Protein AF-A0A396SIZ8-F1 (afdb_monomer_lite)

Foldseek 3Di:
DDPVQLVVLLVVLCVLVVPPDCPCSVVSSVLLVVLQVVLCVLLVHRDDLRPDPLNVVLSSVCSVCVVVVNNVCSCVVCVVVSVVRSVVVVVVVCVVVPPD

InterPro domains:
  IPR021146 Phage gp6-like head-tail connector protein [PF05135] (9-84)

pLDDT: mean 90.22, std 10.42, range [42.28, 96.94]

Radius of gyration: 14.48 Å; chains: 1; bounding box: 35×30×43 Å

Organism: NCBI:txid2304605

Structure (mmCIF, N/CA/C/O backbone):
data_AF-A0A396SIZ8-F1
#
_entry.id   AF-A0A396SIZ8-F1
#
loop_
_atom_site.group_PDB
_atom_site.id
_atom_site.type_symbol
_atom_site.label_atom_id
_atom_site.label_alt_id
_atom_site.label_comp_id
_atom_site.label_asym_id
_atom_site.label_entity_id
_atom_site.label_seq_id
_atom_site.pdbx_PDB_ins_code
_atom_site.Cartn_x
_atom_site.Cartn_y
_atom_site.Cartn_z
_atom_site.occupancy
_atom_site.B_iso_or_equiv
_atom_site.auth_seq_id
_atom_site.auth_comp_id
_atom_site.auth_asym_id
_atom_site.auth_atom_id
_atom_site.pdbx_PDB_model_num
ATOM 1 N N . MET A 1 1 ? 1.413 -8.456 11.330 1.00 74.62 1 MET A N 1
ATOM 2 C CA . MET A 1 1 ? 1.561 -8.988 9.965 1.00 74.62 1 MET A CA 1
ATOM 3 C C . MET A 1 1 ? 2.514 -10.171 9.996 1.00 74.62 1 MET A C 1
ATOM 5 O O . MET A 1 1 ? 3.581 -10.064 10.595 1.00 74.62 1 MET A O 1
ATOM 9 N N . THR A 1 2 ? 2.094 -11.295 9.432 1.00 86.94 2 THR A N 1
ATOM 10 C CA . THR A 1 2 ? 2.845 -12.549 9.318 1.00 86.94 2 THR A CA 1
ATOM 11 C C . THR A 1 2 ? 3.734 -12.549 8.071 1.00 86.94 2 THR A C 1
ATOM 13 O O . THR A 1 2 ? 3.575 -11.715 7.181 1.00 86.94 2 THR A O 1
ATOM 16 N N . GLU A 1 3 ? 4.665 -13.500 7.982 1.00 87.25 3 GLU A N 1
ATOM 17 C CA . GLU A 1 3 ? 5.528 -13.647 6.799 1.00 87.25 3 GLU A CA 1
ATOM 18 C C . GLU A 1 3 ? 4.750 -14.082 5.546 1.00 87.25 3 GLU A C 1
ATOM 20 O O . GLU A 1 3 ? 5.078 -13.653 4.443 1.00 87.25 3 GLU A O 1
ATOM 25 N N . GLN A 1 4 ? 3.674 -14.865 5.696 1.00 89.75 4 GLN A N 1
ATOM 26 C CA . GLN A 1 4 ? 2.812 -15.215 4.562 1.00 89.75 4 GLN A CA 1
ATOM 27 C C . GLN A 1 4 ? 2.105 -13.975 4.004 1.00 89.75 4 GLN A C 1
ATOM 29 O O . GLN A 1 4 ? 2.134 -13.745 2.802 1.00 89.75 4 GLN A O 1
ATOM 34 N N . GLU A 1 5 ? 1.538 -13.142 4.878 1.00 90.38 5 GLU A N 1
ATOM 35 C CA . GLU A 1 5 ? 0.850 -11.908 4.479 1.00 90.38 5 GLU A CA 1
ATOM 36 C C . GLU A 1 5 ? 1.789 -10.931 3.760 1.00 90.38 5 GLU A C 1
ATOM 38 O O . GLU A 1 5 ? 1.400 -10.307 2.775 1.00 90.38 5 GLU A O 1
ATOM 43 N N . LYS A 1 6 ? 3.044 -10.828 4.215 1.00 89.25 6 LYS A N 1
ATOM 44 C CA . LYS A 1 6 ? 4.072 -10.037 3.524 1.00 89.25 6 LYS A CA 1
ATOM 45 C C . LYS A 1 6 ? 4.359 -10.567 2.126 1.00 89.25 6 LYS A C 1
ATOM 47 O O . LYS A 1 6 ? 4.433 -9.778 1.190 1.00 89.25 6 LYS A O 1
ATOM 52 N N . ASN A 1 7 ? 4.510 -11.883 1.983 1.00 93.06 7 ASN A N 1
ATOM 53 C CA . ASN A 1 7 ? 4.756 -12.503 0.684 1.00 93.06 7 ASN A CA 1
ATOM 54 C C . ASN A 1 7 ? 3.569 -12.313 -0.267 1.00 93.06 7 ASN A C 1
ATOM 56 O O . ASN A 1 7 ? 3.771 -12.049 -1.450 1.00 93.06 7 ASN A O 1
ATOM 60 N N . ASP A 1 8 ? 2.341 -12.391 0.243 1.00 93.44 8 ASP A N 1
ATOM 61 C CA . ASP A 1 8 ? 1.136 -12.138 -0.548 1.00 93.44 8 ASP A CA 1
ATOM 62 C C . ASP A 1 8 ? 1.093 -10.677 -1.026 1.00 93.44 8 ASP A C 1
ATOM 64 O O . ASP A 1 8 ? 0.903 -10.426 -2.216 1.00 93.44 8 ASP A O 1
ATOM 68 N N . LEU A 1 9 ? 1.376 -9.712 -0.142 1.00 94.50 9 LEU A N 1
ATOM 69 C CA . LEU A 1 9 ? 1.476 -8.295 -0.515 1.00 94.50 9 LEU A CA 1
ATOM 70 C C . LEU A 1 9 ? 2.605 -8.025 -1.516 1.00 94.50 9 LEU A C 1
ATOM 72 O O . LEU A 1 9 ? 2.425 -7.245 -2.451 1.00 94.50 9 LEU A O 1
ATOM 76 N N . LEU A 1 10 ? 3.760 -8.672 -1.353 1.00 95.38 10 LEU A N 1
ATOM 77 C CA . LEU A 1 10 ? 4.869 -8.575 -2.300 1.00 95.38 10 LEU A CA 1
ATOM 78 C C . LEU A 1 10 ? 4.452 -9.081 -3.685 1.00 95.38 10 LEU A C 1
ATOM 80 O O . LEU A 1 10 ? 4.703 -8.409 -4.686 1.00 95.38 10 LEU A O 1
ATOM 84 N N . ASN A 1 11 ? 3.780 -10.231 -3.750 1.00 95.19 11 ASN A N 1
ATOM 85 C CA . ASN A 1 11 ? 3.277 -10.790 -5.003 1.00 95.19 11 ASN A CA 1
ATOM 86 C C . ASN A 1 11 ? 2.237 -9.877 -5.662 1.00 95.19 11 ASN A C 1
ATOM 88 O O . ASN A 1 11 ? 2.289 -9.674 -6.878 1.00 95.19 11 ASN A O 1
ATOM 92 N N . ASP A 1 12 ? 1.345 -9.274 -4.879 1.00 95.69 12 ASP A N 1
ATOM 93 C CA . ASP A 1 12 ? 0.365 -8.315 -5.388 1.00 95.69 12 ASP A CA 1
ATOM 94 C C . ASP A 1 12 ? 1.032 -7.059 -5.946 1.00 95.69 12 ASP A C 1
ATOM 96 O O . ASP A 1 12 ? 0.690 -6.616 -7.042 1.00 95.69 12 ASP A O 1
ATOM 100 N N . VAL A 1 13 ? 2.027 -6.510 -5.243 1.00 95.94 13 VAL A N 1
ATOM 101 C CA . VAL A 1 13 ? 2.813 -5.366 -5.726 1.00 95.94 13 VAL A CA 1
ATOM 102 C C . VAL A 1 13 ? 3.541 -5.722 -7.016 1.00 95.94 13 VAL A C 1
ATOM 104 O O . VAL A 1 13 ? 3.486 -4.955 -7.977 1.00 95.94 13 VAL A O 1
ATOM 107 N N . LYS A 1 14 ? 4.176 -6.894 -7.088 1.00 95.62 14 LYS A N 1
ATOM 108 C CA . LYS A 1 14 ? 4.854 -7.359 -8.305 1.00 95.62 14 LYS A CA 1
ATOM 109 C C . LYS A 1 14 ? 3.882 -7.493 -9.469 1.00 95.62 14 LYS A C 1
ATOM 111 O O . LYS A 1 14 ? 4.151 -6.966 -10.547 1.00 95.62 14 LYS A O 1
ATOM 116 N N . SER A 1 15 ? 2.731 -8.117 -9.238 1.00 96.00 15 SER A N 1
ATOM 117 C CA . SER A 1 15 ? 1.665 -8.254 -10.231 1.00 96.00 15 SER A CA 1
ATOM 118 C C . SER A 1 15 ? 1.164 -6.886 -10.712 1.00 96.00 15 SER A C 1
ATOM 120 O O . SER A 1 15 ? 1.138 -6.615 -11.916 1.00 96.00 15 SER A O 1
ATOM 122 N N . TYR A 1 16 ? 0.870 -5.976 -9.779 1.00 96.12 16 TYR A N 1
ATOM 123 C CA . TYR A 1 16 ? 0.374 -4.628 -10.064 1.00 96.12 16 TYR A CA 1
ATOM 124 C C . TYR A 1 16 ? 1.372 -3.791 -10.872 1.00 96.12 16 TYR A C 1
ATOM 126 O O . TYR A 1 16 ? 1.008 -3.097 -11.822 1.00 96.12 16 TYR A O 1
ATOM 134 N N . LEU A 1 17 ? 2.655 -3.903 -10.532 1.00 94.56 17 LEU A N 1
ATOM 135 C CA . LEU A 1 17 ? 3.754 -3.189 -11.174 1.00 94.56 17 LEU A CA 1
ATOM 136 C C . LEU A 1 17 ? 4.321 -3.915 -12.405 1.00 94.56 17 LEU A C 1
ATOM 138 O O . LEU A 1 17 ? 5.283 -3.426 -13.007 1.00 94.56 17 LEU A O 1
ATOM 142 N N . ARG A 1 18 ? 3.735 -5.062 -12.779 1.00 94.12 18 ARG A N 1
ATOM 143 C CA . ARG A 1 18 ? 4.175 -5.944 -13.874 1.00 94.12 18 ARG A CA 1
ATOM 144 C C . ARG A 1 18 ? 5.649 -6.356 -13.770 1.00 94.12 18 ARG A C 1
ATOM 146 O O . ARG A 1 18 ? 6.358 -6.418 -14.772 1.00 94.12 18 ARG A O 1
ATOM 153 N N . ILE A 1 19 ? 6.109 -6.622 -12.552 1.00 92.94 19 ILE A N 1
ATOM 154 C CA . ILE A 1 19 ? 7.450 -7.125 -12.252 1.00 92.94 19 ILE A CA 1
ATOM 155 C C . ILE A 1 19 ? 7.391 -8.650 -12.254 1.00 92.94 19 ILE A C 1
ATOM 157 O O . ILE A 1 19 ? 6.650 -9.248 -11.478 1.00 92.94 19 ILE A O 1
ATOM 161 N N . THR A 1 20 ? 8.171 -9.281 -13.129 1.00 92.50 20 THR A N 1
ATOM 162 C CA . THR A 1 20 ? 8.177 -10.747 -13.288 1.00 92.50 20 THR A CA 1
ATOM 163 C C . THR A 1 20 ? 9.439 -11.415 -12.741 1.00 92.50 20 THR A C 1
ATOM 165 O O . THR A 1 20 ? 9.555 -12.635 -12.819 1.00 92.50 20 THR A O 1
ATOM 168 N N . TRP A 1 21 ? 10.396 -10.640 -12.228 1.00 92.56 21 TRP A N 1
ATOM 169 C CA . TRP A 1 21 ? 11.661 -11.118 -11.662 1.00 92.56 21 TRP A CA 1
ATOM 170 C C . TRP A 1 21 ? 11.679 -10.987 -10.135 1.00 92.56 21 TRP A C 1
ATOM 172 O O . TRP A 1 21 ? 10.827 -10.314 -9.556 1.00 92.56 21 TRP A O 1
ATOM 182 N N . ASN A 1 22 ? 12.645 -11.651 -9.494 1.00 93.94 22 ASN A N 1
ATOM 183 C CA . ASN A 1 22 ? 12.761 -11.720 -8.030 1.00 93.94 22 ASN A CA 1
ATOM 184 C C . ASN A 1 22 ? 13.980 -10.963 -7.476 1.00 93.94 22 ASN A C 1
ATOM 186 O O . ASN A 1 22 ? 14.167 -10.897 -6.267 1.00 93.94 22 ASN A O 1
ATOM 190 N N . GLU A 1 23 ? 14.830 -10.407 -8.342 1.00 94.25 23 GLU A N 1
ATOM 191 C CA . GLU A 1 23 ? 16.071 -9.728 -7.930 1.00 94.25 23 GLU A CA 1
ATOM 192 C C . GLU A 1 23 ? 15.805 -8.487 -7.064 1.00 94.25 23 GLU A C 1
ATOM 194 O O . GLU A 1 23 ? 16.621 -8.137 -6.219 1.00 94.25 23 GLU A O 1
ATOM 199 N N . GLU A 1 24 ? 14.640 -7.861 -7.232 1.00 92.31 24 GLU A N 1
ATOM 200 C CA . GLU A 1 24 ? 14.221 -6.668 -6.492 1.00 92.31 24 GLU A CA 1
ATOM 201 C C . GLU A 1 24 ? 13.308 -6.995 -5.297 1.00 92.31 24 GLU A C 1
ATOM 203 O O . GLU A 1 24 ? 12.799 -6.080 -4.655 1.00 92.31 24 GLU A O 1
ATOM 208 N N . ASP A 1 25 ? 13.075 -8.272 -4.968 1.00 94.62 25 ASP A N 1
ATOM 209 C CA . ASP A 1 25 ? 12.089 -8.660 -3.944 1.00 94.62 25 ASP A CA 1
ATOM 210 C C . ASP A 1 25 ? 12.407 -8.066 -2.563 1.00 94.62 25 ASP A C 1
ATOM 212 O O . ASP A 1 25 ? 11.503 -7.630 -1.844 1.00 94.62 25 ASP A O 1
ATOM 216 N N . GLU A 1 26 ? 13.691 -7.983 -2.206 1.00 95.00 26 GLU A N 1
ATOM 217 C CA . GLU A 1 26 ? 14.133 -7.365 -0.952 1.00 95.00 26 GLU A CA 1
ATOM 218 C C . GLU A 1 26 ? 13.845 -5.853 -0.934 1.00 95.00 26 GLU A C 1
ATOM 220 O O . GLU A 1 26 ? 13.352 -5.311 0.060 1.00 95.00 26 GLU A O 1
ATOM 225 N N . ASP A 1 27 ? 14.104 -5.167 -2.046 1.00 93.94 27 ASP A N 1
ATOM 226 C CA . ASP A 1 27 ? 13.896 -3.724 -2.169 1.00 93.94 27 ASP A CA 1
ATOM 227 C C . ASP A 1 27 ? 12.408 -3.363 -2.243 1.00 93.94 27 ASP A C 1
ATOM 229 O O . ASP A 1 27 ? 11.971 -2.391 -1.613 1.00 93.94 27 ASP A O 1
ATOM 233 N N . LEU A 1 28 ? 11.609 -4.176 -2.940 1.00 95.12 28 LEU A N 1
ATOM 234 C CA . LEU A 1 28 ? 10.152 -4.070 -2.967 1.00 95.12 28 LEU A CA 1
ATOM 235 C C . LEU A 1 28 ? 9.558 -4.304 -1.578 1.00 95.12 28 LEU A C 1
ATOM 237 O O . LEU A 1 28 ? 8.701 -3.531 -1.155 1.00 95.12 28 LEU A O 1
ATOM 241 N N . SER A 1 29 ? 10.053 -5.290 -0.827 1.00 95.06 29 SER A N 1
ATOM 242 C CA . SER A 1 29 ? 9.610 -5.531 0.553 1.00 95.06 29 SER A CA 1
ATOM 243 C C . SER A 1 29 ? 9.899 -4.323 1.450 1.00 95.06 29 SER A C 1
ATOM 245 O O . SER A 1 29 ? 8.998 -3.812 2.116 1.00 95.06 29 SER A O 1
ATOM 247 N N . LYS A 1 30 ? 11.112 -3.754 1.380 1.00 95.44 30 LYS A N 1
ATOM 248 C CA . LYS A 1 30 ? 11.453 -2.511 2.101 1.00 95.44 30 LYS A CA 1
ATOM 249 C C . LYS A 1 30 ? 10.603 -1.319 1.649 1.00 95.44 30 LYS A C 1
ATOM 251 O O . LYS A 1 30 ? 10.334 -0.404 2.429 1.00 95.44 30 LYS A O 1
ATOM 256 N N . MET A 1 31 ? 10.224 -1.249 0.372 1.00 95.44 31 MET A N 1
ATOM 257 C CA . MET A 1 31 ? 9.306 -0.223 -0.136 1.00 95.44 31 MET A CA 1
ATOM 258 C C . MET A 1 31 ? 7.902 -0.386 0.461 1.00 95.44 31 ME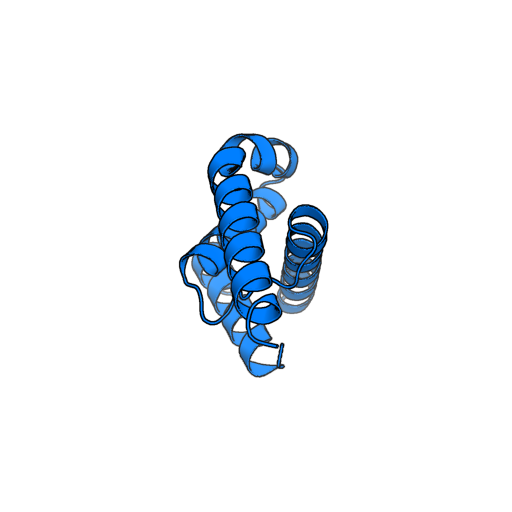T A C 1
ATOM 260 O O . MET A 1 31 ? 7.325 0.604 0.910 1.00 95.44 31 MET A O 1
ATOM 264 N N . ILE A 1 32 ? 7.384 -1.613 0.509 1.00 95.69 32 ILE A N 1
ATOM 265 C CA . ILE A 1 32 ? 6.085 -1.936 1.109 1.00 95.69 32 ILE A CA 1
ATOM 266 C C . ILE A 1 32 ? 6.073 -1.543 2.586 1.00 95.69 32 ILE A C 1
ATOM 268 O O . ILE A 1 32 ? 5.185 -0.799 2.998 1.00 95.69 32 ILE A O 1
ATOM 272 N N . ASP A 1 33 ? 7.094 -1.930 3.353 1.00 95.50 33 ASP A N 1
ATOM 273 C CA . ASP A 1 33 ? 7.199 -1.595 4.778 1.00 95.50 33 ASP A CA 1
ATOM 274 C C . ASP A 1 33 ? 7.184 -0.075 5.020 1.00 95.50 33 ASP A C 1
ATOM 276 O O . ASP A 1 33 ? 6.480 0.417 5.906 1.00 95.50 33 ASP A O 1
ATOM 280 N N . ARG A 1 34 ? 7.902 0.698 4.193 1.00 95.44 34 ARG A N 1
ATOM 281 C CA . ARG A 1 34 ? 7.894 2.172 4.260 1.00 95.44 34 ARG A CA 1
ATOM 282 C C . ARG A 1 34 ? 6.515 2.759 3.960 1.00 95.44 34 ARG A C 1
ATOM 284 O O . ARG A 1 34 ? 6.106 3.718 4.612 1.00 95.44 34 ARG A O 1
ATOM 291 N N . ASN A 1 35 ? 5.794 2.194 2.996 1.00 95.44 35 ASN A N 1
ATOM 292 C CA . ASN A 1 35 ? 4.452 2.655 2.650 1.00 95.44 35 ASN A CA 1
ATOM 293 C C . ASN A 1 35 ? 3.417 2.290 3.725 1.00 95.44 35 ASN A C 1
ATOM 295 O O . ASN A 1 35 ? 2.571 3.120 4.045 1.00 95.44 35 ASN A O 1
ATOM 299 N N . ILE A 1 36 ? 3.518 1.108 4.339 1.00 94.94 36 ILE A N 1
ATOM 300 C CA . ILE A 1 36 ? 2.692 0.724 5.496 1.00 94.94 36 ILE A CA 1
ATOM 301 C C . ILE A 1 36 ? 2.941 1.686 6.664 1.00 94.94 36 ILE A C 1
ATOM 303 O O . ILE A 1 36 ? 1.989 2.205 7.250 1.00 94.94 36 ILE A O 1
ATOM 307 N N . ALA A 1 37 ? 4.210 1.980 6.966 1.00 95.50 37 ALA A N 1
ATOM 308 C CA . ALA A 1 37 ? 4.569 2.935 8.011 1.00 95.50 37 ALA A CA 1
ATOM 309 C C . ALA A 1 37 ? 3.998 4.335 7.732 1.00 95.50 37 ALA A C 1
ATOM 311 O O . ALA A 1 37 ? 3.462 4.964 8.640 1.00 95.50 37 ALA A O 1
ATOM 312 N N . TYR A 1 38 ? 4.040 4.792 6.476 1.00 95.25 38 TYR A N 1
ATOM 313 C CA . TYR A 1 38 ? 3.419 6.051 6.063 1.00 95.25 38 TYR A CA 1
ATOM 314 C C . TYR A 1 38 ? 1.919 6.090 6.388 1.00 95.25 38 TYR A C 1
ATOM 316 O O . TYR A 1 38 ? 1.459 7.032 7.031 1.00 95.25 38 TYR A O 1
ATOM 324 N N . PHE A 1 39 ? 1.156 5.061 6.006 1.00 95.12 39 PHE A N 1
ATOM 325 C CA . PHE A 1 39 ? -0.279 5.036 6.295 1.00 95.12 39 PHE A CA 1
ATOM 326 C C . PHE A 1 39 ? -0.566 4.976 7.790 1.00 95.12 39 PHE A C 1
ATOM 328 O O . PHE A 1 39 ? -1.487 5.649 8.243 1.00 95.12 39 PHE A O 1
ATOM 335 N N . LYS A 1 40 ? 0.244 4.254 8.570 1.00 93.94 40 LYS A N 1
ATOM 336 C CA . LYS A 1 40 ? 0.144 4.268 10.034 1.00 93.94 40 LYS A CA 1
ATOM 337 C C . LYS A 1 40 ? 0.368 5.669 10.608 1.00 93.94 40 LYS A C 1
ATOM 339 O O . LYS A 1 40 ? -0.372 6.097 11.484 1.00 93.94 40 LYS A O 1
ATOM 344 N N . THR A 1 41 ? 1.351 6.414 10.098 1.00 93.25 41 THR A N 1
ATOM 345 C CA . THR A 1 41 ? 1.603 7.800 10.525 1.00 93.25 41 THR A CA 1
ATOM 346 C C . THR A 1 41 ? 0.446 8.731 10.174 1.00 93.25 41 THR A C 1
ATOM 348 O O . THR A 1 41 ? 0.052 9.543 11.005 1.00 93.25 41 THR A O 1
ATOM 351 N N . VAL A 1 42 ? -0.108 8.618 8.965 1.00 92.44 42 VAL A N 1
ATOM 352 C CA . VAL A 1 42 ? -1.192 9.498 8.504 1.00 92.44 42 VAL A CA 1
ATOM 353 C C . VAL A 1 42 ? -2.524 9.166 9.174 1.00 92.44 42 VAL A C 1
ATOM 355 O O . VAL A 1 42 ? -3.312 10.066 9.447 1.00 92.44 42 VAL A O 1
ATOM 358 N N . THR A 1 43 ? -2.797 7.892 9.441 1.00 91.38 43 THR A N 1
ATOM 359 C CA . THR A 1 43 ? -4.064 7.465 10.055 1.00 91.38 43 THR A CA 1
ATOM 360 C C . THR A 1 43 ? -4.043 7.488 11.576 1.00 91.38 43 THR A C 1
ATOM 362 O O . THR A 1 43 ? -5.101 7.597 12.180 1.00 91.38 43 THR A O 1
ATOM 365 N N . GLY A 1 44 ? -2.862 7.408 12.193 1.00 90.19 44 GLY A N 1
ATOM 366 C CA . GLY A 1 44 ? -2.708 7.294 13.642 1.00 90.19 44 GLY A CA 1
ATOM 367 C C . GLY A 1 44 ? -2.896 5.872 14.182 1.00 90.19 44 GLY A C 1
ATOM 368 O O . GLY A 1 44 ? -2.565 5.634 15.343 1.00 90.19 44 GLY A O 1
ATOM 369 N N . SER A 1 45 ? -3.332 4.925 13.346 1.00 89.44 45 SER A N 1
ATOM 370 C CA . SER A 1 45 ? -3.698 3.565 13.756 1.00 89.44 45 SER A CA 1
ATOM 371 C C . SER A 1 45 ? -3.148 2.527 12.777 1.00 89.44 45 SER A C 1
ATOM 373 O O . SER A 1 45 ? -2.707 2.841 11.670 1.00 89.44 45 SER A O 1
ATOM 375 N N . ASP A 1 46 ? -3.120 1.263 13.194 1.00 90.31 46 ASP A N 1
ATOM 376 C CA . ASP A 1 46 ? -2.737 0.174 12.297 1.00 90.31 46 ASP A CA 1
ATOM 377 C C . ASP A 1 46 ? -3.825 -0.051 11.236 1.00 90.31 46 ASP A C 1
ATOM 379 O O . ASP A 1 46 ? -5.013 -0.129 11.546 1.00 90.31 46 ASP A O 1
ATOM 383 N N . VAL A 1 47 ? -3.406 -0.154 9.973 1.00 91.50 47 VAL A N 1
ATOM 384 C CA . VAL A 1 47 ? -4.299 -0.335 8.824 1.00 91.50 47 VAL A CA 1
ATOM 385 C C . VAL A 1 47 ? -4.200 -1.771 8.326 1.00 91.50 47 VAL A C 1
ATOM 387 O O . VAL A 1 47 ? -3.104 -2.270 8.064 1.00 91.50 47 VAL A O 1
ATOM 390 N N . ASP A 1 48 ? -5.344 -2.431 8.160 1.00 91.88 48 ASP A N 1
ATOM 391 C CA . ASP A 1 48 ? -5.395 -3.765 7.567 1.00 91.88 48 ASP A CA 1
ATOM 392 C C . ASP A 1 48 ? -5.307 -3.675 6.037 1.00 91.88 48 ASP A C 1
ATOM 394 O O . ASP A 1 48 ? -6.272 -3.305 5.370 1.00 91.88 48 ASP A O 1
ATOM 398 N N . PHE A 1 49 ? -4.138 -4.010 5.487 1.00 93.56 49 PHE A N 1
ATOM 399 C CA . PHE A 1 49 ? -3.890 -4.116 4.041 1.00 93.56 49 PHE A CA 1
ATOM 400 C C . PHE A 1 49 ? -4.117 -5.527 3.489 1.00 93.56 49 PHE A C 1
ATOM 402 O O . PHE A 1 49 ? -4.024 -5.750 2.281 1.00 93.56 49 PHE A O 1
ATOM 409 N N . VAL A 1 50 ? -4.388 -6.494 4.363 1.00 90.69 50 VAL A N 1
ATOM 410 C CA . VAL A 1 50 ? -4.559 -7.893 3.996 1.00 90.69 50 VAL A CA 1
ATOM 411 C C . VAL A 1 50 ? -6.040 -8.166 3.766 1.00 90.69 50 VAL A C 1
ATOM 413 O O . VAL A 1 50 ? -6.421 -8.532 2.662 1.00 90.69 50 VAL A O 1
ATOM 416 N N . ASN A 1 51 ? -6.922 -7.954 4.734 1.00 88.81 51 ASN A N 1
ATOM 417 C CA . ASN A 1 51 ? -8.314 -8.395 4.563 1.00 88.81 51 ASN A CA 1
ATOM 418 C C . ASN A 1 51 ? -9.207 -7.348 3.881 1.00 88.81 51 ASN A C 1
ATOM 420 O O . ASN A 1 51 ? -10.268 -7.692 3.360 1.00 88.81 51 ASN A O 1
ATOM 424 N N . ASP A 1 52 ? -8.774 -6.086 3.833 1.00 90.38 52 ASP A N 1
ATOM 425 C CA . ASP A 1 52 ? -9.509 -4.996 3.192 1.00 90.38 52 ASP A CA 1
ATOM 426 C C . ASP A 1 52 ? -8.941 -4.688 1.797 1.00 90.38 52 ASP A C 1
ATOM 428 O O . ASP A 1 52 ? -7.851 -4.131 1.639 1.00 90.38 52 ASP A O 1
ATOM 432 N N . GLY A 1 53 ? -9.718 -5.024 0.764 1.00 91.00 53 GLY A N 1
ATOM 433 C CA . GLY A 1 53 ? -9.343 -4.793 -0.631 1.00 91.00 53 GLY A CA 1
ATOM 434 C C . GLY A 1 53 ? -9.182 -3.315 -1.006 1.00 91.00 53 GLY A C 1
ATOM 435 O O . GLY A 1 53 ? -8.373 -3.007 -1.880 1.00 91.00 53 GLY A O 1
ATOM 436 N N . GLN A 1 54 ? -9.892 -2.389 -0.351 1.00 91.88 54 GLN A N 1
ATOM 437 C CA . GLN A 1 54 ? -9.728 -0.954 -0.608 1.00 91.88 54 GLN A CA 1
ATOM 438 C C . GLN A 1 54 ? -8.414 -0.444 -0.025 1.00 91.88 54 GLN A C 1
ATOM 440 O O . GLN A 1 54 ? -7.679 0.274 -0.704 1.00 91.88 54 GLN A O 1
ATOM 445 N N . ASN A 1 55 ? -8.095 -0.841 1.208 1.00 94.06 55 ASN A N 1
ATOM 446 C CA . ASN A 1 55 ? -6.828 -0.470 1.835 1.00 94.06 55 ASN A CA 1
ATOM 447 C C . ASN A 1 55 ? -5.662 -1.067 1.043 1.00 94.06 55 ASN A C 1
ATOM 449 O O . ASN A 1 55 ? -4.697 -0.364 0.736 1.00 94.06 55 ASN A O 1
ATOM 453 N N . ARG A 1 56 ? -5.779 -2.343 0.647 1.00 95.19 56 ARG A N 1
ATOM 454 C CA . ARG A 1 56 ? -4.797 -3.022 -0.203 1.00 95.19 56 ARG A CA 1
ATOM 455 C C . ARG A 1 56 ? -4.565 -2.255 -1.503 1.00 95.19 56 ARG A C 1
ATOM 457 O O . ARG A 1 56 ? -3.421 -1.952 -1.826 1.00 95.19 56 ARG A O 1
ATOM 464 N N . GLN A 1 57 ? -5.629 -1.881 -2.214 1.00 95.56 57 GLN A N 1
ATOM 465 C CA . GLN A 1 57 ? -5.523 -1.111 -3.456 1.00 95.56 57 GLN A CA 1
ATOM 466 C C . GLN A 1 57 ? -4.797 0.227 -3.242 1.00 95.56 57 GLN A C 1
ATOM 468 O O . GLN A 1 57 ? -3.907 0.570 -4.018 1.00 95.56 57 GLN A O 1
ATOM 473 N N . LEU A 1 58 ? -5.094 0.935 -2.150 1.00 95.94 58 LEU A N 1
ATOM 474 C CA . LEU A 1 58 ? -4.438 2.200 -1.813 1.00 95.94 58 LEU A CA 1
ATOM 475 C C . LEU A 1 58 ? -2.924 2.033 -1.566 1.00 95.94 58 LEU A C 1
ATOM 477 O O . LEU A 1 58 ? -2.124 2.874 -1.986 1.00 95.94 58 LEU A O 1
ATOM 481 N N . LEU A 1 59 ? -2.511 0.924 -0.941 1.00 96.81 59 LEU A N 1
ATOM 482 C CA . LEU A 1 59 ? -1.098 0.569 -0.775 1.00 96.81 59 LEU A CA 1
ATOM 483 C C . LEU A 1 59 ? -0.415 0.282 -2.119 1.00 96.81 59 LEU A C 1
ATOM 485 O O . LEU A 1 59 ? 0.696 0.768 -2.355 1.00 96.81 59 LEU A O 1
ATOM 489 N N . LEU A 1 60 ? -1.073 -0.470 -3.006 1.00 96.75 60 LEU A N 1
ATOM 490 C CA . LEU A 1 60 ? -0.567 -0.765 -4.352 1.00 96.75 60 LEU A CA 1
ATOM 491 C C . LEU A 1 60 ? -0.378 0.517 -5.172 1.00 96.75 60 LEU A C 1
ATOM 493 O O . LEU A 1 60 ? 0.668 0.713 -5.798 1.00 96.75 60 LEU A O 1
ATOM 497 N N . ASP A 1 61 ? -1.355 1.423 -5.122 1.00 96.94 61 ASP A N 1
ATOM 498 C CA . ASP A 1 61 ? -1.276 2.721 -5.783 1.00 96.94 61 ASP A CA 1
ATOM 499 C C . ASP A 1 61 ? -0.117 3.553 -5.246 1.00 96.94 61 ASP A C 1
ATOM 501 O O . ASP A 1 61 ? 0.678 4.074 -6.032 1.00 96.94 61 ASP A O 1
ATOM 505 N N . ARG A 1 62 ? 0.079 3.598 -3.926 1.00 96.06 62 ARG A N 1
ATOM 506 C CA . ARG A 1 62 ? 1.237 4.292 -3.358 1.00 96.06 62 ARG A CA 1
ATOM 507 C C . ARG A 1 62 ? 2.562 3.699 -3.838 1.00 96.06 62 ARG A C 1
ATOM 509 O O . ARG A 1 62 ? 3.458 4.449 -4.225 1.00 96.06 62 ARG A O 1
ATOM 516 N N . CYS A 1 63 ? 2.679 2.372 -3.870 1.00 96.19 63 CYS A N 1
ATOM 517 C CA . CYS A 1 63 ? 3.866 1.686 -4.389 1.00 96.19 63 CYS A CA 1
ATOM 518 C C . CYS A 1 63 ? 4.160 2.075 -5.848 1.00 96.19 63 CYS A C 1
ATOM 520 O O . CYS A 1 63 ? 5.315 2.324 -6.198 1.00 96.19 63 CYS A O 1
ATOM 522 N N . ARG A 1 64 ? 3.124 2.209 -6.688 1.00 95.69 64 ARG A N 1
ATOM 523 C CA . ARG A 1 64 ? 3.257 2.690 -8.074 1.00 95.69 64 ARG A CA 1
ATOM 524 C C . ARG A 1 64 ? 3.793 4.115 -8.143 1.00 95.69 64 ARG A C 1
ATOM 526 O O . ARG A 1 64 ? 4.683 4.381 -8.945 1.00 95.69 64 ARG A O 1
ATOM 533 N N . TYR A 1 65 ? 3.287 5.019 -7.308 1.00 96.44 65 TYR A N 1
ATOM 534 C CA . TYR A 1 65 ? 3.760 6.407 -7.271 1.00 96.44 65 TYR A CA 1
ATOM 535 C C . TYR A 1 65 ? 5.213 6.507 -6.797 1.00 96.44 65 TYR A C 1
ATOM 537 O O . TYR A 1 65 ? 5.998 7.230 -7.406 1.00 96.44 65 TYR A O 1
ATOM 545 N N . VAL A 1 66 ? 5.595 5.744 -5.767 1.00 94.56 66 VAL A N 1
ATOM 546 C CA . VAL A 1 66 ? 6.986 5.683 -5.287 1.00 94.56 66 VAL A CA 1
ATOM 547 C C . VAL A 1 66 ? 7.923 5.192 -6.389 1.00 94.56 66 VAL A C 1
ATOM 549 O O . VAL A 1 66 ? 8.935 5.838 -6.655 1.00 94.56 66 VAL A O 1
ATOM 552 N N . ARG A 1 67 ? 7.569 4.097 -7.075 1.00 92.56 67 ARG A N 1
ATOM 553 C CA . ARG A 1 67 ? 8.385 3.547 -8.169 1.00 92.56 67 ARG A CA 1
ATOM 554 C C . ARG A 1 67 ? 8.501 4.499 -9.359 1.00 92.56 67 ARG A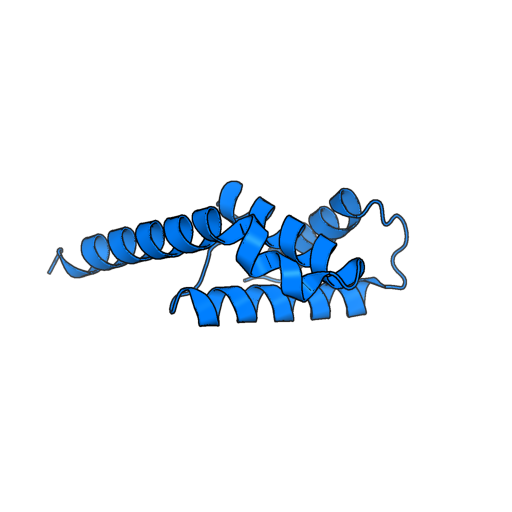 C 1
ATOM 556 O O . ARG A 1 67 ? 9.550 4.559 -9.987 1.00 92.56 67 ARG A O 1
ATOM 563 N N . ASN A 1 68 ? 7.448 5.256 -9.649 1.00 93.75 68 ASN A N 1
ATOM 564 C CA . ASN A 1 68 ? 7.433 6.229 -10.740 1.00 93.75 68 ASN A CA 1
ATOM 565 C C . ASN A 1 68 ? 8.040 7.589 -10.355 1.00 93.75 68 ASN A C 1
ATOM 567 O O . ASN A 1 68 ? 7.926 8.530 -11.134 1.00 93.75 68 ASN A O 1
ATOM 571 N N . HIS A 1 69 ? 8.651 7.714 -9.170 1.00 91.81 69 HIS A N 1
ATOM 572 C CA . HIS A 1 69 ? 9.185 8.975 -8.639 1.00 91.81 69 HIS A CA 1
ATOM 573 C C . HIS A 1 69 ? 8.150 10.114 -8.546 1.00 91.81 69 HIS A C 1
ATOM 575 O O . HIS A 1 69 ? 8.518 11.281 -8.510 1.00 91.81 69 HIS A O 1
ATOM 581 N N . ALA A 1 70 ? 6.863 9.775 -8.457 1.00 94.31 70 ALA A N 1
ATOM 582 C CA . ALA A 1 70 ? 5.747 10.718 -8.386 1.00 94.31 70 ALA A CA 1
ATOM 583 C C . ALA A 1 70 ? 5.150 10.805 -6.970 1.00 94.31 70 ALA A C 1
ATOM 585 O O . ALA A 1 70 ? 4.020 11.239 -6.796 1.00 94.31 70 ALA A O 1
ATOM 586 N N . VAL A 1 71 ? 5.873 10.352 -5.938 1.00 92.69 71 VAL A N 1
ATOM 587 C CA . VAL A 1 71 ? 5.346 10.202 -4.565 1.00 92.69 71 VAL A CA 1
ATOM 588 C C . VAL A 1 71 ? 4.732 11.483 -3.988 1.00 92.69 71 VAL A C 1
ATOM 590 O O . VAL A 1 71 ? 3.812 11.390 -3.179 1.00 92.69 71 VAL A O 1
ATOM 593 N N . GLU A 1 72 ? 5.207 12.649 -4.424 1.00 91.81 72 GLU A N 1
ATOM 594 C CA . GLU A 1 72 ? 4.717 13.971 -4.013 1.00 91.81 72 GLU A CA 1
ATOM 595 C C . GLU A 1 72 ? 3.275 14.228 -4.483 1.00 91.81 72 GLU A C 1
ATOM 597 O O . GLU A 1 72 ? 2.490 14.828 -3.759 1.00 91.81 72 GLU A O 1
ATOM 602 N N . GLU A 1 73 ? 2.882 13.685 -5.639 1.00 93.44 73 GLU A N 1
ATOM 603 C CA . GLU A 1 73 ? 1.524 13.810 -6.186 1.00 93.44 73 GLU A CA 1
ATOM 604 C C . GLU A 1 73 ? 0.526 12.843 -5.526 1.00 93.44 73 GLU A C 1
ATOM 606 O O . GLU A 1 73 ? -0.688 12.980 -5.681 1.00 93.44 73 GLU A O 1
ATOM 611 N N . PHE A 1 74 ? 1.014 11.831 -4.799 1.00 94.88 74 PHE A N 1
ATOM 612 C CA . PHE A 1 74 ? 0.156 10.793 -4.226 1.00 94.88 74 PHE A CA 1
ATOM 613 C C . PHE A 1 74 ? -0.846 11.369 -3.220 1.00 94.88 74 PHE A C 1
ATOM 615 O O . PHE A 1 74 ? -2.020 11.004 -3.251 1.00 94.88 74 PHE A O 1
ATOM 622 N N . GLU A 1 75 ? -0.394 12.263 -2.338 1.00 91.31 75 GLU A N 1
ATOM 623 C CA . GLU A 1 75 ? -1.250 12.822 -1.285 1.00 91.31 75 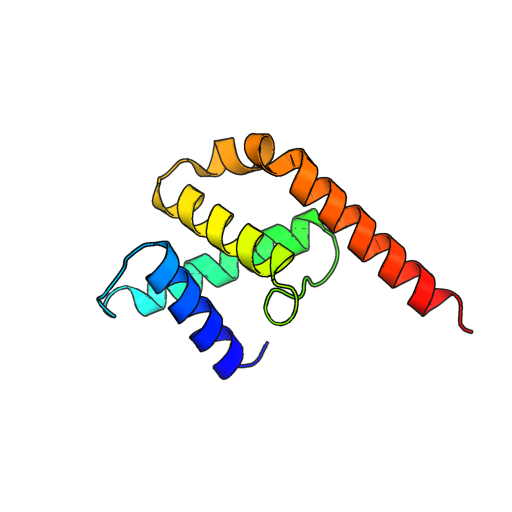GLU A CA 1
ATOM 624 C C . GLU A 1 75 ? -2.377 13.673 -1.858 1.00 91.31 75 GLU A C 1
ATOM 626 O O . GLU A 1 75 ? -3.494 13.641 -1.349 1.00 91.31 75 GLU A O 1
ATOM 631 N N . GLU A 1 76 ? -2.103 14.405 -2.938 1.00 94.00 76 GLU A N 1
ATOM 632 C CA . GLU A 1 76 ? -3.105 15.225 -3.606 1.00 94.00 76 GLU A CA 1
ATOM 633 C C . GLU A 1 76 ? -4.112 14.359 -4.367 1.00 94.00 76 GLU A C 1
ATOM 635 O O . GLU A 1 76 ? -5.322 14.562 -4.232 1.00 94.00 76 GLU A O 1
ATOM 640 N N . ASN A 1 77 ? -3.624 13.357 -5.106 1.00 95.62 77 ASN A N 1
ATOM 641 C CA . ASN A 1 77 ? -4.457 12.501 -5.951 1.00 95.62 77 ASN A CA 1
ATOM 642 C C . ASN A 1 77 ? -5.353 11.550 -5.149 1.00 95.62 77 ASN A C 1
ATOM 644 O O . ASN A 1 77 ? -6.461 11.261 -5.592 1.00 95.62 77 ASN A O 1
ATOM 648 N N . PHE A 1 78 ? -4.897 11.091 -3.980 1.00 95.50 78 PHE A N 1
ATOM 649 C CA . PHE A 1 78 ? -5.629 10.155 -3.117 1.00 95.50 78 PHE A CA 1
ATOM 650 C C . PHE A 1 78 ? -6.115 10.793 -1.812 1.00 95.50 78 PHE A C 1
ATOM 652 O O . PHE A 1 78 ? -6.415 10.099 -0.837 1.00 95.50 78 PHE A O 1
ATOM 659 N N . ARG A 1 79 ? -6.194 12.129 -1.758 1.00 94.06 79 ARG A N 1
ATOM 660 C CA . ARG A 1 79 ? -6.596 12.860 -0.547 1.00 94.06 79 ARG A CA 1
ATOM 661 C C . ARG A 1 79 ? -7.938 12.380 -0.000 1.00 94.06 79 ARG A C 1
ATOM 663 O O . ARG A 1 79 ? -8.092 12.221 1.209 1.00 94.06 79 ARG A O 1
ATOM 670 N N . SER A 1 80 ? -8.911 12.163 -0.883 1.00 94.31 80 SER A N 1
ATOM 671 C CA . SER A 1 80 ? -10.264 11.747 -0.499 1.00 94.31 80 SER A CA 1
ATOM 672 C C . SER A 1 80 ? -10.262 10.339 0.095 1.00 94.31 80 SER A C 1
ATOM 674 O O . SER A 1 80 ? -10.934 10.073 1.086 1.00 94.31 80 SER A O 1
ATOM 676 N N . GLU A 1 81 ? -9.477 9.439 -0.483 1.00 94.88 81 GLU A N 1
ATOM 677 C CA . GLU A 1 81 ? -9.316 8.050 -0.074 1.00 94.88 81 GLU A CA 1
ATOM 678 C C . GLU A 1 81 ? -8.610 7.958 1.278 1.00 94.88 81 GLU A C 1
ATOM 680 O O . GLU A 1 81 ? -9.066 7.223 2.153 1.00 94.88 81 GLU A O 1
ATOM 685 N N . ILE A 1 82 ? -7.552 8.750 1.480 1.00 94.19 82 ILE A N 1
ATOM 6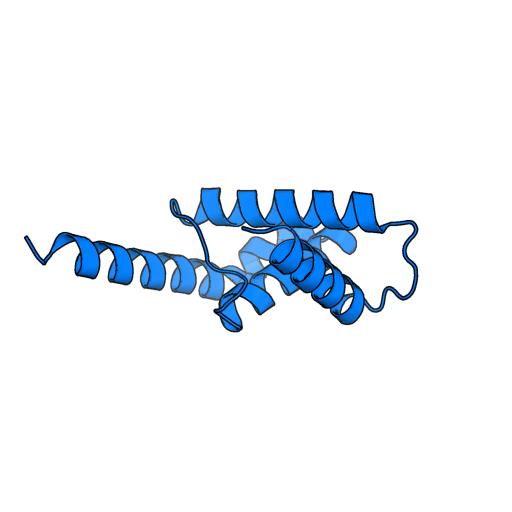86 C CA . ILE A 1 82 ? -6.843 8.861 2.761 1.00 94.19 82 ILE A CA 1
ATOM 687 C C . ILE A 1 82 ? -7.780 9.404 3.846 1.00 94.19 82 ILE A C 1
ATOM 689 O O . ILE A 1 82 ? -7.842 8.850 4.943 1.00 94.19 82 ILE A O 1
ATOM 693 N N . MET A 1 83 ? -8.549 10.449 3.539 1.00 93.75 83 MET A N 1
ATOM 694 C CA . MET A 1 83 ? -9.508 11.027 4.481 1.00 93.75 83 MET A CA 1
ATOM 695 C C . MET A 1 83 ? -10.616 10.026 4.839 1.00 93.75 83 MET A C 1
ATOM 697 O O . MET A 1 83 ? -10.950 9.851 6.008 1.00 93.75 83 MET A O 1
ATOM 701 N N . ASN A 1 84 ? -11.147 9.304 3.850 1.00 93.06 84 ASN A N 1
ATOM 702 C CA . ASN A 1 84 ? -12.120 8.237 4.084 1.00 93.06 84 ASN A CA 1
ATOM 703 C C . ASN A 1 84 ? -11.536 7.10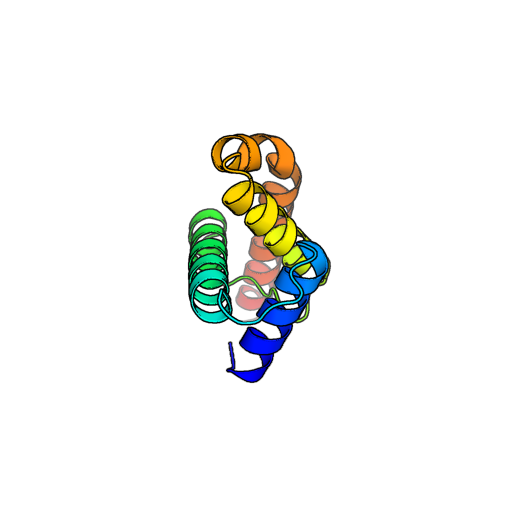8 4.940 1.00 93.06 84 ASN A C 1
ATOM 705 O O . ASN A 1 84 ? -12.224 6.602 5.825 1.00 93.06 84 ASN A O 1
ATOM 709 N N . LEU A 1 85 ? -10.278 6.724 4.708 1.00 93.19 85 LEU A N 1
ATOM 710 C CA . LEU A 1 85 ? -9.581 5.733 5.523 1.00 93.19 85 LEU A CA 1
ATOM 711 C C . LEU A 1 85 ? -9.495 6.181 6.988 1.00 93.19 85 LEU A C 1
ATOM 713 O O . LEU A 1 85 ? -9.891 5.423 7.870 1.00 93.19 85 LEU A O 1
ATOM 717 N N . GLN A 1 86 ? -9.054 7.417 7.239 1.00 92.62 86 GLN A N 1
ATOM 718 C CA . GLN A 1 86 ? -9.008 8.002 8.585 1.00 92.62 86 GLN A CA 1
ATOM 719 C C . GLN A 1 86 ? -10.380 7.956 9.272 1.00 92.62 86 GLN A C 1
ATOM 721 O O . GLN A 1 86 ? -10.485 7.499 10.408 1.00 92.62 86 GLN A O 1
ATOM 726 N N . PHE A 1 87 ? -11.448 8.358 8.573 1.00 91.50 87 PHE A N 1
ATOM 727 C CA . PHE A 1 87 ? -12.804 8.308 9.127 1.00 91.50 87 PHE A CA 1
ATOM 728 C C . PHE A 1 87 ? -13.266 6.890 9.453 1.00 91.50 87 PHE A C 1
ATOM 730 O O . PHE A 1 87 ? -13.848 6.672 10.515 1.00 91.50 87 PHE A O 1
ATOM 737 N N . ARG A 1 88 ? -13.018 5.918 8.566 1.00 90.19 88 ARG A N 1
ATOM 738 C CA . ARG A 1 88 ? -13.396 4.520 8.818 1.00 90.19 88 ARG A CA 1
ATOM 739 C C . ARG A 1 88 ? -12.706 3.970 10.060 1.00 90.19 88 ARG A C 1
ATOM 741 O O . ARG A 1 88 ? -13.361 3.313 10.860 1.00 90.19 88 ARG A O 1
ATOM 748 N N . LEU A 1 89 ? -11.415 4.251 10.223 1.00 89.06 89 LEU A N 1
ATOM 749 C CA . LEU A 1 89 ? -10.645 3.787 11.376 1.00 89.06 89 LEU A CA 1
ATOM 750 C C . LEU A 1 89 ? -11.138 4.436 12.672 1.00 89.06 89 LEU A C 1
ATOM 752 O O . LEU A 1 89 ? -11.371 3.729 13.646 1.00 89.06 89 LEU A O 1
ATOM 756 N N . TYR A 1 90 ? -11.411 5.743 12.651 1.00 87.81 90 TYR A N 1
ATOM 757 C CA . TYR A 1 90 ? -11.968 6.449 13.805 1.00 87.81 90 TYR A CA 1
ATOM 758 C C . TYR A 1 90 ? -13.326 5.879 14.253 1.00 87.81 90 TYR A C 1
ATOM 760 O O . TYR A 1 90 ? -13.545 5.639 15.438 1.00 87.81 90 TYR A O 1
ATOM 768 N N . VAL A 1 91 ? -14.234 5.595 13.309 1.00 85.75 91 VAL A N 1
ATOM 769 C CA . VAL A 1 91 ? -15.536 4.976 13.626 1.00 85.75 91 VAL A CA 1
ATOM 770 C C . VAL A 1 91 ? -15.355 3.599 14.267 1.00 85.75 91 VAL A C 1
ATOM 772 O O . VAL A 1 91 ? -16.065 3.268 15.217 1.00 85.75 91 VAL A O 1
ATOM 775 N N . VAL A 1 92 ? -14.407 2.800 13.773 1.00 76.19 92 VAL A N 1
ATOM 776 C CA . VAL A 1 92 ? -14.107 1.488 14.356 1.00 76.19 92 VAL A CA 1
ATOM 777 C C . V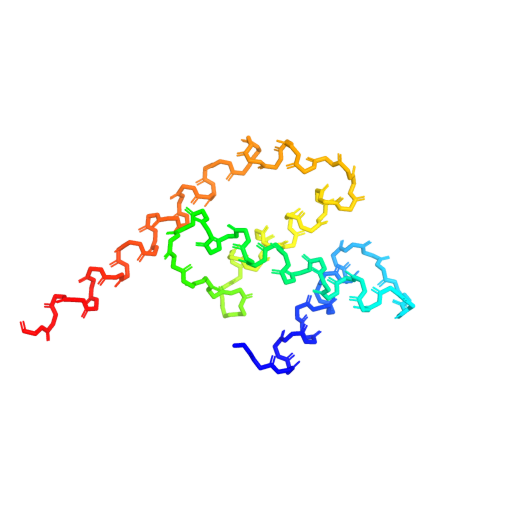AL A 1 92 ? -13.595 1.639 15.791 1.00 76.19 92 VAL A C 1
ATOM 779 O O . VAL A 1 92 ? -14.120 0.961 16.674 1.00 76.19 92 VAL A O 1
ATOM 782 N N . GLU A 1 93 ? -12.669 2.566 16.054 1.00 71.75 93 GLU A N 1
ATOM 783 C CA . GLU A 1 93 ? -12.129 2.801 17.403 1.00 71.75 93 GLU A CA 1
ATOM 784 C C . GLU A 1 93 ? -13.213 3.180 18.428 1.00 71.75 93 GLU A C 1
ATOM 786 O O . GLU A 1 93 ? -13.249 2.618 19.528 1.00 71.75 93 GLU A O 1
ATOM 791 N N . GLU A 1 94 ? -14.150 4.057 18.059 1.00 67.56 94 GLU A N 1
ATOM 792 C CA . GLU A 1 94 ? -15.288 4.445 18.908 1.00 67.56 94 GLU A CA 1
ATOM 793 C C . GLU A 1 94 ? -16.206 3.250 19.229 1.00 67.56 94 GLU A C 1
ATOM 795 O O . GLU A 1 94 ? -16.631 3.074 20.374 1.00 67.56 94 GLU A O 1
ATOM 800 N N . THR A 1 95 ? -16.471 2.366 18.257 1.00 64.56 95 THR A N 1
ATOM 801 C CA . THR A 1 95 ? -17.295 1.166 18.503 1.00 64.56 95 THR A CA 1
ATOM 802 C C . THR A 1 95 ? -16.632 0.165 19.451 1.00 64.56 95 THR A C 1
ATOM 804 O O . THR A 1 95 ? -17.322 -0.483 20.239 1.00 64.56 95 THR A O 1
ATOM 807 N N . THR A 1 96 ? -15.300 0.070 19.442 1.00 60.59 96 THR A N 1
ATOM 808 C CA . THR A 1 96 ? -14.547 -0.758 20.397 1.00 60.59 96 THR A CA 1
ATOM 809 C C . THR A 1 96 ? -14.476 -0.154 21.800 1.00 60.59 96 THR A C 1
ATOM 811 O O . THR A 1 96 ? -14.479 -0.904 22.774 1.00 60.59 96 THR A O 1
ATOM 814 N N . ASN A 1 97 ? -14.478 1.176 21.929 1.00 58.56 97 ASN A N 1
ATOM 815 C CA . ASN A 1 97 ? -14.383 1.858 23.225 1.00 58.56 97 ASN A CA 1
ATOM 816 C C . ASN A 1 97 ? -15.746 2.058 23.919 1.00 58.56 97 ASN A C 1
ATOM 818 O O . ASN A 1 97 ? -15.794 2.227 25.135 1.00 58.56 97 ASN A O 1
ATOM 822 N N . GLY A 1 98 ? -16.858 1.995 23.179 1.00 54.34 98 GLY A N 1
ATOM 823 C CA . GLY A 1 98 ? -18.220 2.185 23.698 1.00 54.34 98 GLY A CA 1
ATOM 824 C C . GLY A 1 98 ? -18.894 0.960 24.336 1.00 54.34 98 GLY A C 1
ATOM 825 O O . GLY A 1 98 ? -20.080 1.035 24.649 1.00 54.34 98 GLY A O 1
ATOM 826 N N . THR A 1 99 ? -18.188 -0.165 24.519 1.00 45.66 99 THR A N 1
ATOM 827 C CA . THR A 1 99 ? -18.769 -1.421 25.056 1.00 45.66 99 THR A CA 1
ATOM 828 C C . THR A 1 99 ? -18.272 -1.775 26.469 1.00 45.66 99 THR A C 1
ATOM 830 O O . THR A 1 99 ? -18.216 -2.951 26.822 1.00 45.66 99 THR A O 1
ATOM 833 N N . THR A 1 100 ? -17.914 -0.788 27.299 1.00 42.28 100 THR A N 1
ATOM 834 C CA . THR A 1 100 ? -17.569 -1.031 28.719 1.00 42.28 100 THR A CA 1
ATOM 835 C C . THR A 1 100 ? -18.512 -0.305 29.662 1.00 42.28 100 THR A C 1
ATOM 837 O O . THR A 1 100 ? -18.788 0.886 29.403 1.00 42.28 100 THR A O 1
#

Sequence (100 aa):
MTEQEKNDLLNDVKSYLRITWNEEDEDLSKMIDRNIAYFKTVTGSDVDFVNDGQNRQLLLDRCRYVRNHAVEEFEENFRSEIMNLQFRLYVVEETTNGTT

Secondary structure (DSSP, 8-state):
--HHHHHHHHHHHHHHTT---STTHHHHHHHHHHHHHHHHHHHSS---SSS-HHHHHHHHHHHHHHHTT-HHHHHHHTHHHHHHHHHHHHHHHHHHHT--